Protein AF-A0A7Y4UKG1-F1 (afdb_monomer_lite)

Secondary structure (DSSP, 8-state):
-PPPHHHHHHHHHHHHHHHHHHHHHHTS---S---THHHHHHHHHHHHHHHHHHHHHHHTT-PPPHHHHHHHTT--HHHHHHHHHHHHHHHHHHHHHHH---GGGHHHHHHHHHHHHHHHHHHHH-GGGS--TT-

pLDDT: mean 84.26, std 11.7, range [51.72, 97.12]

Structure (mmCIF, N/CA/C/O backbone):
data_AF-A0A7Y4UKG1-F1
#
_entry.id   AF-A0A7Y4UKG1-F1
#
loop_
_atom_site.group_PDB
_atom_site.id
_atom_site.type_symbol
_atom_site.label_atom_id
_atom_site.label_alt_id
_atom_site.label_comp_id
_atom_site.label_asym_id
_atom_site.label_entity_id
_atom_site.label_seq_id
_atom_site.pdbx_PDB_ins_code
_atom_site.Cartn_x
_atom_site.Cartn_y
_atom_site.Cartn_z
_atom_site.occupancy
_atom_site.B_iso_or_equiv
_atom_site.auth_seq_id
_atom_site.auth_comp_id
_atom_site.auth_asym_id
_atom_site.auth_atom_id
_atom_site.pdbx_PDB_model_num
ATOM 1 N N . MET A 1 1 ? -13.598 -14.965 9.005 1.00 63.50 1 MET A N 1
ATOM 2 C CA . MET A 1 1 ? -13.597 -13.488 9.076 1.00 63.50 1 MET A CA 1
ATOM 3 C C . MET A 1 1 ? -14.699 -12.982 8.160 1.00 63.50 1 MET A C 1
ATOM 5 O O . MET A 1 1 ? -14.691 -13.351 6.993 1.00 63.50 1 MET A O 1
ATOM 9 N N . LYS A 1 2 ? -15.689 -12.253 8.683 1.00 76.44 2 LYS A N 1
ATOM 10 C CA . LYS A 1 2 ? -16.781 -11.693 7.873 1.00 76.44 2 LYS A CA 1
ATOM 11 C C . LYS A 1 2 ? -16.361 -10.291 7.423 1.00 76.44 2 LYS A C 1
ATOM 13 O O . LYS A 1 2 ? -15.896 -9.526 8.257 1.00 76.44 2 LYS A O 1
ATOM 18 N N . LEU A 1 3 ? -16.464 -9.996 6.129 1.00 79.50 3 LEU A N 1
ATOM 19 C CA . LEU A 1 3 ? -16.166 -8.668 5.586 1.00 79.50 3 LEU A CA 1
ATOM 20 C C . LEU A 1 3 ? -17.429 -7.802 5.604 1.00 79.50 3 LEU A C 1
ATOM 22 O O . LEU A 1 3 ? -18.506 -8.262 5.212 1.00 79.50 3 LEU A O 1
ATOM 26 N N . TYR A 1 4 ? -17.288 -6.552 6.036 1.00 84.50 4 TYR A N 1
ATOM 27 C CA . TYR A 1 4 ? -18.356 -5.553 6.078 1.00 84.50 4 TYR A CA 1
ATOM 28 C C . TYR A 1 4 ? -18.364 -4.682 4.818 1.00 84.50 4 TYR A C 1
ATOM 30 O O . TYR A 1 4 ? -17.434 -4.696 4.013 1.00 84.50 4 TYR A O 1
ATOM 38 N N . ARG A 1 5 ? -19.424 -3.885 4.628 1.00 86.00 5 ARG A N 1
ATOM 39 C CA . ARG A 1 5 ? -19.520 -2.969 3.477 1.00 86.00 5 ARG A CA 1
ATOM 40 C C . ARG A 1 5 ? -18.346 -1.987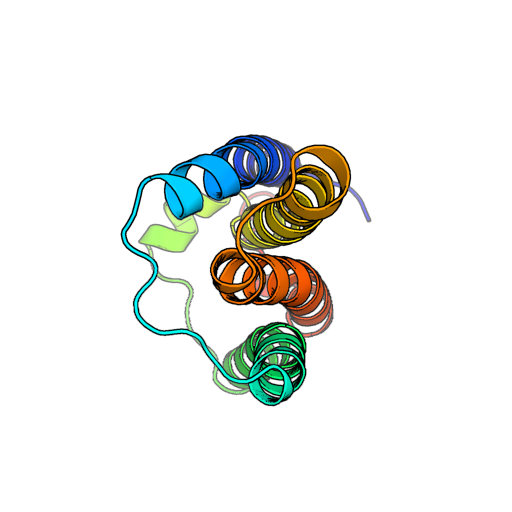 3.425 1.00 86.00 5 ARG A C 1
ATOM 42 O O . ARG A 1 5 ? -17.794 -1.791 2.353 1.00 86.00 5 ARG A O 1
ATOM 49 N N . SER A 1 6 ? -17.935 -1.429 4.567 1.00 87.19 6 SER A N 1
ATOM 50 C CA . SER A 1 6 ? -16.784 -0.520 4.648 1.00 87.19 6 SER A CA 1
ATOM 51 C C . SER A 1 6 ? -15.466 -1.195 4.261 1.00 87.19 6 SER A C 1
ATOM 53 O O . SER A 1 6 ? -14.608 -0.548 3.659 1.00 87.19 6 SER A O 1
ATOM 55 N N . ASP A 1 7 ? -15.321 -2.494 4.545 1.00 90.00 7 ASP A N 1
ATOM 56 C CA . ASP A 1 7 ? -14.171 -3.298 4.128 1.00 90.00 7 ASP A CA 1
ATOM 57 C C . ASP A 1 7 ? -14.111 -3.410 2.605 1.00 90.00 7 ASP A C 1
ATOM 59 O O . ASP A 1 7 ? -13.084 -3.104 2.003 1.00 90.00 7 ASP A O 1
ATOM 63 N N . TRP A 1 8 ? -15.233 -3.776 1.978 1.00 91.62 8 TRP A N 1
ATOM 64 C CA . TRP A 1 8 ? -15.346 -3.858 0.521 1.00 91.62 8 TRP A CA 1
ATOM 65 C C . TRP A 1 8 ? -15.121 -2.510 -0.160 1.00 91.62 8 TRP A C 1
ATOM 67 O O . TRP A 1 8 ? -14.383 -2.455 -1.140 1.00 91.62 8 TRP A O 1
ATOM 77 N N . THR A 1 9 ? -15.688 -1.421 0.368 1.00 91.69 9 THR A N 1
ATOM 78 C CA . THR A 1 9 ? -15.433 -0.070 -0.156 1.00 91.69 9 THR A CA 1
ATOM 79 C C . THR A 1 9 ? -13.948 0.272 -0.078 1.00 91.69 9 THR A C 1
ATOM 81 O O . THR A 1 9 ? -13.384 0.766 -1.052 1.00 91.69 9 THR A O 1
ATOM 84 N N . GLY A 1 10 ? -13.298 -0.039 1.050 1.00 92.38 10 GLY A N 1
ATOM 85 C CA . GLY A 1 10 ? -11.853 0.111 1.212 1.00 92.38 10 GLY A CA 1
ATOM 86 C C . GLY A 1 10 ? -11.080 -0.666 0.153 1.00 92.38 10 GLY A C 1
ATOM 87 O O . GLY A 1 10 ? -10.270 -0.077 -0.555 1.00 92.38 10 GLY A O 1
ATOM 88 N N . ILE A 1 11 ? -11.378 -1.956 -0.014 1.00 95.50 11 ILE A N 1
ATOM 89 C CA . ILE A 1 11 ? -10.722 -2.817 -1.005 1.00 95.50 11 ILE A CA 1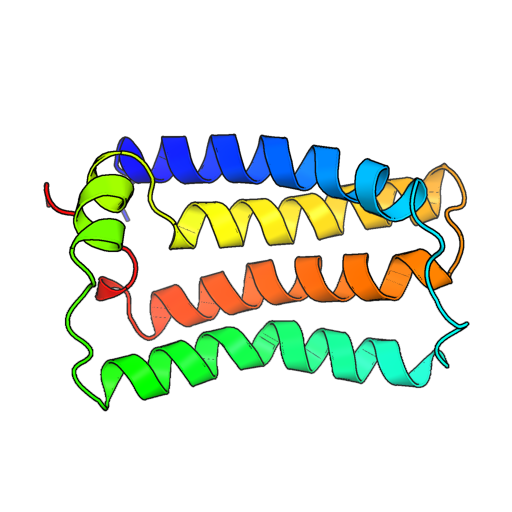
ATOM 90 C C . ILE A 1 11 ? -10.898 -2.260 -2.422 1.00 95.50 11 ILE A C 1
ATOM 92 O O . ILE A 1 11 ? -9.910 -2.109 -3.131 1.00 95.50 11 ILE A O 1
ATOM 96 N N . ILE A 1 12 ? -12.125 -1.918 -2.829 1.00 96.12 12 ILE A N 1
ATOM 97 C CA . ILE A 1 12 ? -12.420 -1.406 -4.177 1.00 96.12 12 ILE A CA 1
ATOM 98 C C . ILE A 1 12 ? -11.655 -0.106 -4.442 1.00 96.12 12 ILE A C 1
ATOM 100 O O . ILE A 1 12 ? -10.981 0.008 -5.465 1.00 96.12 12 ILE A O 1
ATOM 104 N N . LEU A 1 13 ? -11.706 0.855 -3.514 1.00 95.75 13 LEU A N 1
ATOM 105 C CA . LEU A 1 13 ? -10.957 2.108 -3.642 1.00 95.75 13 LEU A CA 1
ATOM 106 C C . LEU A 1 13 ? -9.449 1.855 -3.685 1.00 95.75 13 LEU A C 1
ATOM 108 O O . LEU A 1 13 ? -8.753 2.438 -4.513 1.00 95.75 13 LEU A O 1
ATOM 112 N N . GLY A 1 14 ? -8.953 0.951 -2.840 1.00 96.06 14 GLY A N 1
ATOM 113 C CA . GLY A 1 14 ? -7.554 0.548 -2.824 1.00 96.06 14 GLY A CA 1
ATOM 114 C C . GLY A 1 14 ? -7.109 -0.031 -4.164 1.00 96.06 14 GLY A C 1
ATOM 115 O O . GLY A 1 14 ? -6.090 0.396 -4.694 1.00 96.06 14 GLY A O 1
ATOM 116 N N . VAL A 1 15 ? -7.893 -0.929 -4.764 1.00 97.12 15 VAL A N 1
ATOM 117 C CA . VAL A 1 15 ? -7.610 -1.484 -6.099 1.00 97.12 15 VAL A CA 1
ATOM 118 C C . VAL A 1 15 ? -7.599 -0.386 -7.164 1.00 97.12 15 VAL A C 1
ATOM 120 O O . VAL A 1 15 ? -6.655 -0.322 -7.945 1.00 97.12 15 VAL A O 1
ATOM 123 N N . ILE A 1 16 ? -8.597 0.506 -7.183 1.00 95.75 16 ILE A N 1
ATOM 124 C CA . ILE A 1 16 ? -8.675 1.600 -8.169 1.00 95.75 16 ILE A CA 1
ATOM 125 C C . ILE A 1 16 ? -7.442 2.505 -8.069 1.00 95.75 16 ILE A C 1
ATOM 127 O O . ILE A 1 16 ? -6.754 2.736 -9.066 1.00 95.75 16 ILE A O 1
ATOM 131 N N . PHE A 1 17 ? -7.126 2.989 -6.866 1.00 94.44 17 PHE A N 1
ATOM 132 C CA . PHE A 1 17 ? -5.969 3.858 -6.661 1.00 94.44 17 PHE A CA 1
ATOM 133 C C . PHE A 1 17 ? -4.652 3.123 -6.899 1.00 94.44 17 PHE A C 1
ATOM 135 O O . PHE A 1 17 ? -3.740 3.694 -7.489 1.00 94.44 17 PHE A O 1
ATOM 142 N N . GLY A 1 18 ? -4.554 1.856 -6.496 1.00 93.12 18 GLY A N 1
ATOM 143 C CA . GLY A 1 18 ? -3.348 1.056 -6.665 1.00 93.12 18 GLY A CA 1
ATOM 144 C C . GLY A 1 18 ? -3.074 0.700 -8.123 1.00 93.12 18 GLY A C 1
ATOM 145 O O . GLY A 1 18 ? -1.923 0.669 -8.537 1.00 93.12 18 GLY A O 1
ATOM 146 N N . ALA A 1 19 ? -4.112 0.499 -8.936 1.00 93.44 19 ALA A N 1
ATOM 147 C CA . ALA A 1 19 ? -3.960 0.301 -10.376 1.00 93.44 19 ALA A CA 1
ATOM 148 C C . ALA A 1 19 ? -3.553 1.596 -11.097 1.00 93.44 19 ALA A C 1
ATOM 150 O O . ALA A 1 19 ? -2.783 1.554 -12.054 1.00 93.44 19 ALA A O 1
ATOM 151 N N . TYR A 1 20 ? -4.038 2.749 -10.625 1.00 90.50 20 TYR A N 1
ATOM 152 C CA . TYR A 1 20 ? -3.666 4.058 -11.165 1.00 90.50 20 TYR A CA 1
ATOM 153 C C . TYR A 1 20 ? -2.251 4.498 -10.754 1.00 90.50 20 TYR A C 1
ATOM 155 O O . TYR A 1 20 ? -1.542 5.135 -11.533 1.00 90.50 20 TYR A O 1
ATOM 163 N N . GLN A 1 21 ? -1.811 4.150 -9.544 1.00 87.81 21 GLN A N 1
ATOM 164 C CA . GLN A 1 21 ? -0.574 4.658 -8.954 1.00 87.81 21 GLN A CA 1
ATOM 165 C C . GLN A 1 21 ? 0.689 4.423 -9.806 1.00 87.81 21 GLN A C 1
ATOM 167 O O . GLN A 1 21 ? 1.480 5.363 -9.930 1.00 87.81 21 GLN A O 1
ATOM 172 N N . PRO A 1 22 ? 0.907 3.252 -10.438 1.00 82.94 22 PRO A N 1
ATOM 173 C CA . PRO A 1 22 ? 2.020 3.058 -11.361 1.00 82.94 22 PRO A CA 1
ATOM 174 C C . PRO A 1 22 ? 2.061 4.110 -12.475 1.00 82.94 22 PRO A C 1
ATOM 176 O O . PRO A 1 22 ? 3.126 4.652 -12.745 1.00 82.94 22 PRO A O 1
ATOM 179 N N . PHE A 1 23 ? 0.919 4.504 -13.048 1.00 83.50 23 PHE A N 1
ATOM 180 C CA . PHE A 1 23 ? 0.869 5.571 -14.056 1.00 83.50 23 PHE A CA 1
ATOM 181 C C . PHE A 1 23 ? 1.275 6.935 -13.490 1.00 83.50 23 PHE A C 1
ATOM 183 O O . PHE A 1 23 ? 1.973 7.703 -14.151 1.00 83.50 23 PHE A O 1
ATOM 190 N N . ALA A 1 24 ? 0.871 7.250 -12.260 1.00 81.81 24 ALA A N 1
ATOM 191 C CA . ALA A 1 24 ? 1.263 8.496 -11.604 1.00 81.81 24 ALA A CA 1
ATOM 192 C C . ALA A 1 24 ? 2.767 8.539 -11.278 1.00 81.81 24 ALA A C 1
ATOM 194 O O . ALA A 1 24 ? 3.383 9.601 -11.375 1.00 81.81 24 ALA A O 1
ATOM 195 N N . ILE A 1 25 ? 3.358 7.394 -10.919 1.00 75.88 25 ILE A N 1
ATOM 196 C CA . ILE A 1 25 ? 4.802 7.243 -10.689 1.00 75.88 25 ILE A CA 1
ATOM 197 C C . ILE A 1 25 ? 5.580 7.504 -11.987 1.00 75.88 25 ILE A C 1
ATOM 199 O O . ILE A 1 25 ? 6.610 8.169 -11.953 1.00 75.88 25 ILE A O 1
ATOM 203 N N . LEU A 1 26 ? 5.066 7.032 -13.125 1.00 71.00 26 LEU A N 1
ATOM 204 C CA . LEU A 1 26 ? 5.717 7.169 -14.432 1.00 71.00 26 LEU A CA 1
ATOM 205 C C . LEU A 1 26 ? 5.745 8.599 -14.967 1.00 71.00 26 LEU A C 1
ATOM 207 O O . LEU A 1 26 ? 6.687 8.982 -15.651 1.00 71.00 26 LEU A O 1
ATOM 211 N N . ASN A 1 27 ? 4.728 9.395 -14.646 1.00 70.00 27 ASN A N 1
ATOM 212 C CA . ASN A 1 27 ? 4.606 10.767 -15.137 1.00 70.00 27 ASN A CA 1
ATOM 213 C C . ASN A 1 27 ? 5.370 11.797 -14.286 1.00 70.00 27 ASN A C 1
ATOM 215 O O . ASN A 1 27 ? 5.239 13.000 -14.510 1.00 70.00 27 ASN A O 1
ATOM 219 N N . LYS A 1 28 ? 6.154 11.354 -13.296 1.00 68.06 28 LYS A N 1
ATOM 220 C CA . LYS A 1 28 ? 6.971 12.231 -12.451 1.00 68.06 28 LYS A CA 1
ATOM 221 C C . LYS A 1 28 ? 8.455 11.940 -12.663 1.00 68.06 28 LYS A C 1
ATOM 223 O O . LYS A 1 28 ? 8.817 10.776 -12.811 1.00 68.06 28 LYS A O 1
ATOM 228 N N . PRO A 1 29 ? 9.332 12.961 -12.637 1.00 56.66 29 PRO A N 1
ATOM 229 C CA . PRO A 1 29 ? 10.771 12.738 -12.654 1.00 56.66 29 PRO A CA 1
ATOM 230 C C . PRO A 1 29 ? 11.150 11.969 -11.386 1.00 56.66 29 PRO A C 1
ATOM 232 O O . PRO A 1 29 ? 11.165 12.525 -10.287 1.00 56.66 29 PRO A O 1
ATOM 235 N N . ILE A 1 30 ? 11.390 10.665 -11.524 1.00 59.38 30 ILE A N 1
ATOM 236 C CA . ILE A 1 30 ? 11.797 9.818 -10.407 1.00 59.38 30 ILE A CA 1
ATOM 237 C C . ILE A 1 30 ? 13.253 10.169 -10.110 1.00 59.38 30 ILE A C 1
ATOM 239 O O . ILE A 1 30 ? 14.174 9.787 -10.829 1.00 59.38 30 ILE A O 1
ATOM 243 N N . VAL A 1 31 ? 13.436 10.997 -9.085 1.00 52.22 31 VAL A N 1
ATOM 244 C CA . VAL A 1 31 ? 14.734 11.530 -8.681 1.00 52.22 31 VAL A CA 1
ATOM 245 C C . VAL A 1 31 ? 15.674 10.381 -8.301 1.00 52.22 31 VAL A C 1
ATOM 247 O O . VAL A 1 31 ? 15.380 9.589 -7.410 1.00 52.22 31 VAL A O 1
ATOM 250 N N . SER A 1 32 ? 16.835 10.372 -8.962 1.00 55.44 32 SER A N 1
ATOM 251 C CA . SER A 1 32 ? 18.031 9.546 -8.744 1.00 55.44 32 SER A CA 1
ATOM 252 C C . SER A 1 32 ? 17.901 8.031 -8.968 1.00 55.44 32 SER A C 1
ATOM 254 O O . SER A 1 32 ? 17.018 7.347 -8.457 1.00 55.44 32 SER A O 1
ATOM 256 N N . SER A 1 33 ? 18.849 7.481 -9.731 1.00 57.16 33 SER A N 1
ATOM 257 C CA . SER A 1 33 ? 19.073 6.042 -9.857 1.00 57.16 33 SER A CA 1
ATOM 258 C C . SER A 1 33 ? 19.538 5.485 -8.513 1.00 57.16 33 SER A C 1
ATOM 260 O O . SER A 1 33 ? 20.713 5.594 -8.164 1.00 57.16 33 SER A O 1
ATOM 262 N N . PHE A 1 34 ? 18.617 4.914 -7.741 1.00 59.56 34 PHE A N 1
ATOM 263 C CA . PHE A 1 34 ? 18.972 4.238 -6.500 1.00 59.56 34 PHE A CA 1
ATOM 264 C C . PHE A 1 34 ? 19.758 2.953 -6.803 1.00 59.56 34 PHE A C 1
ATOM 266 O O . PHE A 1 34 ? 19.391 2.216 -7.723 1.00 59.56 34 PHE A O 1
ATOM 273 N N . PRO A 1 35 ? 20.825 2.652 -6.041 1.00 66.62 35 PRO A N 1
ATOM 274 C CA . PRO A 1 35 ? 21.554 1.401 -6.195 1.00 66.62 35 PRO A CA 1
ATOM 275 C C . PRO A 1 35 ? 20.621 0.218 -5.907 1.00 66.62 35 PRO A C 1
ATOM 277 O O . PRO A 1 35 ? 19.799 0.283 -4.995 1.00 66.62 35 PRO A O 1
ATOM 280 N N . HIS A 1 36 ? 20.768 -0.892 -6.639 1.00 66.25 36 HIS A N 1
ATOM 281 C CA . HIS A 1 36 ? 19.926 -2.092 -6.475 1.00 66.25 36 HIS A CA 1
ATOM 282 C C . HIS A 1 36 ? 19.841 -2.600 -5.023 1.00 66.25 36 HIS A C 1
ATOM 284 O O . HIS A 1 36 ? 18.818 -3.146 -4.615 1.00 66.25 36 HIS A O 1
ATOM 290 N N . GLN A 1 37 ? 20.883 -2.363 -4.224 1.00 65.75 37 GLN A N 1
ATOM 291 C CA . GLN A 1 37 ? 20.951 -2.687 -2.794 1.00 65.75 37 GLN A CA 1
ATOM 292 C C . GLN A 1 37 ? 19.861 -1.983 -1.959 1.00 65.75 37 GLN A C 1
ATOM 294 O O . GLN A 1 37 ? 19.434 -2.510 -0.932 1.00 65.75 37 GLN A O 1
ATOM 299 N N . ALA A 1 38 ? 19.352 -0.837 -2.419 1.00 80.75 38 ALA A N 1
ATOM 300 C CA . ALA A 1 38 ? 18.278 -0.102 -1.759 1.00 80.75 38 ALA A CA 1
ATOM 301 C C . ALA A 1 38 ? 16.910 -0.800 -1.882 1.00 80.75 38 ALA A C 1
ATOM 303 O O . ALA A 1 38 ? 16.051 -0.599 -1.027 1.00 80.75 38 ALA A O 1
ATOM 304 N N . LEU A 1 39 ? 16.691 -1.658 -2.891 1.00 84.75 39 LEU A N 1
ATOM 305 C CA . LEU A 1 39 ? 15.395 -2.325 -3.088 1.00 84.75 39 LEU A CA 1
ATOM 306 C C . LEU A 1 39 ? 15.048 -3.271 -1.935 1.00 84.75 39 LEU A C 1
ATOM 308 O O . LEU A 1 39 ? 13.901 -3.296 -1.494 1.00 84.75 39 LEU A O 1
ATOM 312 N N . ILE A 1 40 ? 16.033 -4.009 -1.413 1.00 89.25 40 ILE A N 1
ATOM 313 C CA . ILE A 1 40 ? 15.831 -4.906 -0.265 1.00 89.25 40 ILE A CA 1
ATOM 314 C C . ILE A 1 40 ? 15.468 -4.092 0.978 1.00 89.25 40 ILE A C 1
ATOM 316 O O . ILE A 1 40 ? 14.514 -4.423 1.675 1.00 89.25 40 ILE A O 1
ATOM 320 N N . GLN A 1 41 ? 16.192 -3.002 1.241 1.00 89.44 41 GLN A N 1
ATOM 321 C CA . GLN A 1 41 ? 15.935 -2.140 2.397 1.00 89.44 41 GLN A CA 1
ATOM 322 C C . GLN A 1 41 ? 14.532 -1.532 2.342 1.00 89.44 41 GLN A C 1
ATOM 324 O O . GLN A 1 41 ? 13.806 -1.552 3.332 1.00 89.44 41 GLN A O 1
ATOM 329 N N . VAL A 1 42 ? 14.126 -1.054 1.167 1.00 89.44 42 VAL A N 1
ATOM 330 C CA . VAL A 1 42 ? 12.795 -0.491 0.927 1.00 89.44 42 VAL A CA 1
ATOM 331 C C . VAL A 1 42 ? 11.705 -1.555 1.075 1.00 89.44 42 VAL A C 1
ATOM 333 O O . VAL A 1 42 ? 10.675 -1.295 1.697 1.00 89.44 42 VAL A O 1
ATOM 336 N N . MET A 1 43 ? 11.945 -2.768 0.571 1.00 92.69 43 MET A N 1
ATOM 337 C CA . MET A 1 43 ? 11.031 -3.897 0.740 1.00 92.69 43 MET A CA 1
ATOM 338 C C . MET A 1 43 ? 10.835 -4.232 2.221 1.00 92.69 43 MET A C 1
ATOM 340 O O . MET A 1 43 ? 9.693 -4.303 2.676 1.00 92.69 43 MET A O 1
ATOM 344 N N . VAL A 1 44 ? 11.932 -4.388 2.968 1.00 94.00 44 VAL A N 1
ATOM 345 C CA . VAL A 1 44 ? 11.920 -4.684 4.408 1.00 94.00 44 VAL A CA 1
ATOM 346 C C . VAL A 1 44 ? 11.232 -3.566 5.181 1.00 94.00 44 VAL A C 1
ATOM 348 O O . VAL A 1 44 ? 10.392 -3.845 6.032 1.00 94.00 44 VAL A O 1
ATOM 351 N N . PHE A 1 45 ? 11.524 -2.305 4.860 1.00 92.19 45 PHE A N 1
ATOM 352 C CA . PHE A 1 45 ? 10.883 -1.164 5.504 1.00 92.19 45 PHE A CA 1
ATOM 353 C C . PHE A 1 45 ? 9.370 -1.144 5.259 1.00 92.19 45 PHE A C 1
ATOM 355 O O . PHE A 1 45 ? 8.606 -0.996 6.211 1.00 92.19 45 PHE A O 1
ATOM 362 N N . GLY A 1 46 ? 8.919 -1.364 4.020 1.00 93.12 46 GLY A N 1
ATOM 363 C CA . GLY A 1 46 ? 7.491 -1.477 3.716 1.00 93.12 46 GLY A CA 1
ATOM 364 C C . GLY A 1 46 ? 6.829 -2.657 4.434 1.00 93.12 46 GLY A C 1
ATOM 365 O O . GLY A 1 46 ? 5.739 -2.512 4.975 1.00 93.12 46 GLY A O 1
ATOM 366 N N . LEU A 1 47 ? 7.504 -3.805 4.528 1.00 95.88 47 LEU A N 1
ATOM 367 C CA . LEU A 1 47 ? 6.953 -4.995 5.180 1.00 95.88 47 LEU A CA 1
ATOM 368 C C . LEU A 1 47 ? 6.862 -4.852 6.708 1.00 95.88 47 LEU A C 1
ATOM 370 O O . LEU A 1 47 ? 5.883 -5.289 7.304 1.00 95.88 47 LEU A O 1
ATOM 374 N N . ILE A 1 48 ? 7.877 -4.261 7.344 1.00 94.94 48 ILE A N 1
ATOM 375 C CA . ILE A 1 48 ? 8.028 -4.231 8.808 1.00 94.94 48 ILE A CA 1
ATOM 376 C C . ILE A 1 48 ? 7.491 -2.933 9.428 1.00 94.94 48 ILE A C 1
ATOM 378 O O . ILE A 1 48 ? 6.988 -2.953 10.553 1.00 94.94 48 ILE A O 1
ATOM 382 N N . GLY A 1 49 ? 7.542 -1.813 8.705 1.00 92.94 49 GLY A N 1
ATOM 383 C CA . GLY A 1 49 ? 7.101 -0.504 9.192 1.00 92.94 49 GLY A CA 1
ATOM 384 C C . GLY A 1 49 ? 5.659 -0.502 9.715 1.00 92.94 49 GLY A C 1
ATOM 385 O O . GLY A 1 49 ? 5.45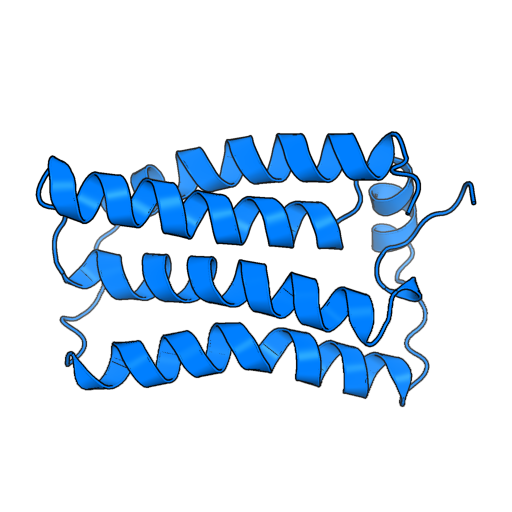6 -0.178 10.887 1.00 92.94 49 GLY A O 1
ATOM 386 N N . PRO A 1 50 ? 4.650 -0.898 8.911 1.00 93.56 50 PRO A N 1
ATOM 387 C CA . PRO A 1 50 ? 3.262 -0.913 9.364 1.00 93.56 50 PRO A CA 1
ATOM 388 C C . PRO A 1 50 ? 3.017 -1.849 10.566 1.00 93.56 50 PRO A C 1
ATOM 390 O O . PRO A 1 5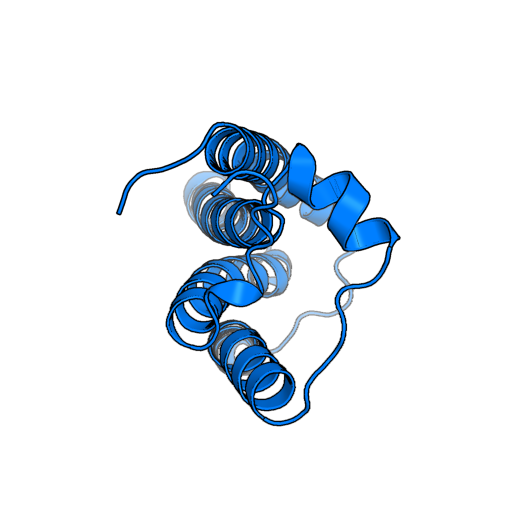0 ? 2.366 -1.404 11.513 1.00 93.56 50 PRO A O 1
ATOM 393 N N . PRO A 1 51 ? 3.550 -3.091 10.613 1.00 92.88 51 PRO A N 1
ATOM 394 C CA . PRO A 1 51 ? 3.468 -3.941 11.803 1.00 92.88 51 PRO A CA 1
ATOM 395 C C . PRO A 1 51 ? 4.065 -3.320 13.070 1.00 92.88 51 PRO A C 1
ATOM 397 O O . PRO A 1 51 ? 3.436 -3.387 14.127 1.00 92.88 51 PRO A O 1
ATOM 400 N N . ILE A 1 52 ? 5.243 -2.688 12.980 1.00 91.75 52 ILE A N 1
ATOM 401 C CA . ILE A 1 52 ? 5.858 -1.996 14.124 1.00 91.75 52 ILE A CA 1
ATOM 402 C C . ILE A 1 52 ? 4.961 -0.852 14.597 1.00 91.75 52 ILE A C 1
ATOM 404 O O . ILE A 1 52 ? 4.698 -0.738 15.793 1.00 91.75 52 ILE A O 1
ATOM 408 N N . LEU A 1 53 ? 4.453 -0.029 13.676 1.00 88.56 53 LEU A N 1
ATOM 409 C CA . LEU A 1 53 ? 3.549 1.070 14.021 1.00 88.56 53 LEU A CA 1
ATOM 410 C C . LEU A 1 53 ? 2.272 0.556 14.693 1.00 88.56 53 LEU A C 1
ATOM 412 O O . LEU A 1 53 ? 1.858 1.105 15.708 1.00 88.56 53 LEU A O 1
ATOM 416 N N . ALA A 1 54 ? 1.689 -0.533 14.190 1.00 88.62 54 ALA A N 1
ATOM 417 C CA . ALA A 1 54 ? 0.517 -1.151 14.802 1.00 88.62 54 ALA A CA 1
ATOM 418 C C . ALA A 1 54 ? 0.797 -1.698 16.207 1.00 88.62 54 ALA A C 1
ATOM 420 O O . ALA A 1 54 ? -0.059 -1.573 17.084 1.00 88.62 54 ALA A O 1
ATOM 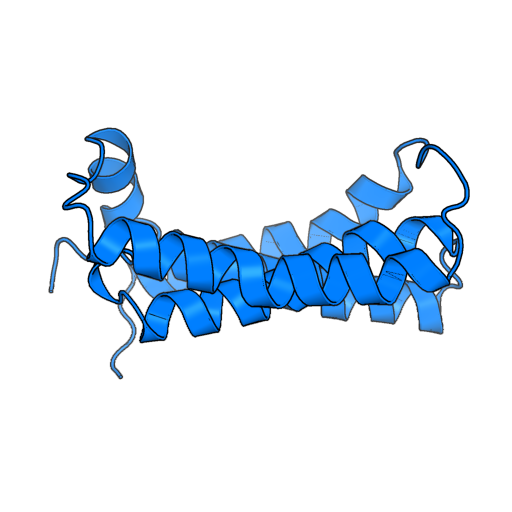421 N N . LEU A 1 55 ? 1.983 -2.270 16.436 1.00 89.00 55 LEU A N 1
ATOM 422 C CA . LEU A 1 55 ? 2.412 -2.722 17.758 1.00 89.00 55 LEU A CA 1
ATOM 423 C C . LEU A 1 55 ? 2.547 -1.540 18.724 1.00 89.00 55 LEU A C 1
ATOM 425 O O . LEU A 1 55 ? 2.011 -1.597 19.827 1.00 89.00 55 LEU A O 1
ATOM 429 N N . ILE A 1 56 ? 3.196 -0.454 18.296 1.00 86.94 56 ILE A N 1
ATOM 430 C CA . ILE A 1 56 ? 3.330 0.774 19.090 1.00 86.94 56 ILE A CA 1
ATOM 431 C C . ILE A 1 56 ? 1.941 1.334 19.425 1.00 86.94 56 ILE A C 1
ATOM 433 O O . ILE A 1 56 ? 1.644 1.542 20.596 1.00 86.94 56 ILE A O 1
ATOM 437 N N . SER A 1 57 ? 1.053 1.494 18.442 1.00 83.25 57 SER A N 1
ATOM 438 C CA . SER A 1 57 ? -0.322 1.974 18.664 1.00 83.25 57 SER A CA 1
ATOM 439 C C . SER A 1 57 ? -1.171 1.048 19.536 1.00 83.25 57 SER A C 1
ATOM 441 O O . SER A 1 57 ? -2.137 1.489 20.148 1.00 83.25 57 SER A O 1
ATOM 443 N N . ARG A 1 58 ? -0.853 -0.249 19.590 1.00 82.75 58 ARG A N 1
ATOM 444 C CA . ARG A 1 58 ? -1.522 -1.186 20.499 1.00 82.75 58 ARG A CA 1
ATOM 445 C C . ARG A 1 58 ? -1.031 -1.034 21.941 1.00 82.75 58 ARG A C 1
ATOM 447 O O . ARG A 1 58 ? -1.810 -1.249 22.862 1.00 82.75 58 ARG A O 1
ATOM 454 N N . LEU A 1 59 ? 0.245 -0.697 22.134 1.00 85.12 59 LEU A N 1
ATOM 455 C CA . LEU A 1 59 ? 0.858 -0.513 23.455 1.00 85.12 59 LEU A CA 1
ATOM 456 C C . LEU A 1 59 ? 0.539 0.858 24.058 1.00 85.12 59 LEU A C 1
ATOM 458 O O . LEU A 1 59 ? 0.267 0.965 25.252 1.00 85.12 59 LEU A O 1
ATOM 462 N N . PHE A 1 60 ? 0.551 1.901 23.235 1.00 77.62 60 PHE A N 1
ATOM 463 C CA . PHE A 1 60 ? 0.176 3.253 23.622 1.00 77.62 60 PHE A CA 1
ATOM 464 C C . PHE A 1 60 ? -1.241 3.488 23.122 1.00 77.62 60 PHE A C 1
ATOM 466 O O . PHE A 1 60 ? -1.418 3.645 21.921 1.00 77.62 60 PHE A O 1
ATOM 473 N N . ILE A 1 61 ? -2.239 3.472 24.014 1.00 63.25 61 ILE A N 1
ATOM 474 C CA . ILE A 1 61 ? -3.657 3.671 23.669 1.00 63.25 61 ILE A CA 1
ATOM 475 C C . ILE A 1 61 ? -3.802 4.995 22.907 1.00 63.25 61 ILE A C 1
ATOM 477 O O . ILE A 1 61 ? -3.902 6.071 23.495 1.00 63.25 61 ILE A O 1
ATOM 481 N N . THR A 1 62 ? -3.785 4.925 21.580 1.00 62.34 62 THR A N 1
ATOM 482 C CA . THR A 1 62 ? -4.044 6.065 20.713 1.00 62.34 62 THR A CA 1
ATOM 483 C C . THR A 1 62 ? -5.533 6.083 20.434 1.00 62.34 62 THR A C 1
ATOM 485 O O . THR A 1 62 ? -6.039 5.206 19.735 1.00 62.34 62 THR A O 1
ATOM 488 N N . ASN A 1 63 ? -6.242 7.068 20.987 1.00 61.78 63 ASN A N 1
ATOM 489 C CA . ASN A 1 63 ? -7.633 7.303 20.617 1.00 61.78 63 ASN A CA 1
ATOM 490 C C . ASN A 1 63 ? -7.714 7.550 19.106 1.00 61.78 63 ASN A C 1
ATOM 492 O O . ASN A 1 63 ? -6.924 8.323 18.555 1.00 61.78 63 ASN A O 1
ATOM 496 N N . ASN A 1 64 ? -8.677 6.906 18.445 1.00 65.94 64 ASN A N 1
ATOM 497 C CA . ASN A 1 64 ? -8.958 7.182 17.042 1.00 65.94 64 ASN A CA 1
ATOM 498 C C . ASN A 1 64 ? -9.324 8.661 16.891 1.00 65.94 64 ASN A C 1
ATOM 500 O O . ASN A 1 64 ? -10.088 9.215 17.684 1.00 65.94 64 ASN A O 1
ATOM 504 N N . SER A 1 65 ? -8.771 9.323 15.876 1.00 70.69 65 SER A N 1
ATOM 505 C CA . SER A 1 65 ? -9.147 10.716 15.616 1.00 70.69 65 SER A CA 1
ATOM 506 C C . SER A 1 65 ? -10.598 10.789 15.129 1.00 70.69 65 SER A C 1
ATOM 508 O O . SER A 1 65 ? -11.060 9.917 14.391 1.00 70.69 65 SER A O 1
ATOM 510 N N . SER A 1 66 ? -11.307 11.875 15.448 1.00 74.50 66 SER A N 1
ATOM 511 C CA . SER A 1 66 ? -12.692 12.105 14.992 1.00 74.50 66 SER A CA 1
ATOM 512 C C . SER A 1 66 ? -12.854 12.052 13.463 1.00 74.50 66 SER A C 1
ATOM 514 O O . SER A 1 66 ? -13.939 11.788 12.944 1.00 74.50 66 SER A O 1
ATOM 516 N N . PHE A 1 67 ? -11.770 12.283 12.720 1.00 72.56 67 PHE A N 1
ATOM 517 C CA . PHE A 1 67 ? -11.712 12.132 11.271 1.00 72.56 67 PHE A CA 1
ATOM 518 C C . PHE A 1 67 ? -11.654 10.662 10.831 1.00 72.56 67 PHE A C 1
ATOM 520 O O . PHE A 1 67 ? -12.417 10.259 9.951 1.00 72.56 67 PHE A O 1
ATOM 527 N N . GLN A 1 68 ? -10.803 9.850 11.468 1.00 71.06 68 GLN A N 1
ATOM 528 C CA . GLN A 1 68 ? -10.742 8.405 11.221 1.00 71.06 68 GLN A CA 1
ATOM 529 C C . GLN A 1 68 ? -12.077 7.733 11.529 1.00 71.06 68 GLN A C 1
ATOM 531 O O . GLN A 1 68 ? -12.509 6.881 10.759 1.00 71.06 68 GLN A O 1
ATOM 536 N N . GLU A 1 69 ? -12.770 8.159 12.585 1.00 75.12 69 GLU A N 1
ATOM 537 C CA . GLU A 1 69 ? -14.093 7.627 12.912 1.00 75.12 69 GLU A CA 1
ATOM 538 C C . GLU A 1 69 ? -15.141 7.954 11.839 1.00 75.12 69 GLU A C 1
ATOM 540 O O . GLU A 1 69 ? -15.947 7.103 11.458 1.00 75.12 69 GLU A O 1
ATOM 545 N N . LYS A 1 70 ? -15.123 9.181 11.302 1.00 81.50 70 LYS A N 1
ATOM 546 C CA . LYS A 1 70 ? -16.043 9.594 10.230 1.00 81.50 70 LYS A CA 1
ATOM 547 C C . LYS A 1 70 ? -15.803 8.817 8.941 1.00 81.50 70 LYS A C 1
ATOM 549 O O . LYS A 1 70 ? -16.769 8.373 8.327 1.00 81.50 70 LYS A O 1
ATOM 554 N N . ILE A 1 71 ? -14.545 8.648 8.535 1.00 81.81 71 ILE A N 1
ATOM 555 C CA . ILE A 1 71 ? -14.206 7.934 7.297 1.00 81.81 71 ILE A CA 1
ATOM 556 C C . ILE A 1 71 ? -14.375 6.427 7.464 1.00 81.81 71 ILE A C 1
ATOM 558 O O . ILE A 1 71 ? -14.947 5.783 6.589 1.00 81.81 71 ILE A O 1
ATOM 562 N N . GLY A 1 72 ? -13.953 5.873 8.600 1.00 76.94 72 GLY A N 1
ATOM 563 C CA . GLY A 1 72 ? -13.993 4.440 8.884 1.00 76.94 72 GLY A CA 1
ATOM 564 C C . GLY A 1 72 ? -15.405 3.838 8.896 1.00 76.94 72 GLY A C 1
ATOM 565 O O . GLY A 1 72 ? -15.564 2.648 8.637 1.00 76.94 72 GLY A O 1
ATOM 566 N N . ARG A 1 73 ? -16.451 4.663 9.084 1.00 81.88 73 ARG A N 1
ATOM 567 C CA . ARG A 1 73 ? -17.860 4.269 8.851 1.00 81.88 73 ARG A CA 1
ATOM 568 C C . ARG A 1 73 ? -18.124 3.805 7.422 1.00 81.88 73 ARG A C 1
ATOM 570 O O . ARG A 1 73 ? -18.929 2.902 7.213 1.00 81.88 73 ARG A O 1
ATOM 577 N N . TYR A 1 74 ? -17.459 4.420 6.450 1.00 85.62 74 TYR A N 1
ATOM 578 C CA . TYR A 1 74 ? -17.713 4.209 5.026 1.00 85.62 74 TYR A CA 1
ATOM 579 C C . TYR A 1 74 ? -16.593 3.433 4.336 1.00 85.62 74 TYR A C 1
ATOM 581 O O . TYR A 1 74 ? -16.858 2.691 3.391 1.00 85.62 74 TYR A O 1
ATOM 589 N N . VAL A 1 75 ? -15.355 3.597 4.803 1.00 87.81 75 VAL A N 1
ATOM 590 C CA . VAL A 1 75 ? -14.149 3.064 4.170 1.00 87.81 75 VAL A CA 1
ATOM 591 C C . VAL A 1 75 ? -13.204 2.538 5.239 1.00 87.81 75 VAL A C 1
ATOM 593 O O . VAL A 1 75 ? -12.651 3.307 6.023 1.00 87.81 75 VAL A O 1
ATOM 596 N N . ASN A 1 76 ? -12.956 1.231 5.238 1.00 89.31 76 ASN A N 1
ATOM 597 C CA . ASN A 1 76 ? -11.904 0.665 6.068 1.00 89.31 76 ASN A CA 1
ATOM 598 C C . ASN A 1 76 ? -10.535 1.038 5.482 1.00 89.31 76 ASN A C 1
ATOM 600 O O . ASN A 1 76 ? -10.092 0.472 4.480 1.00 89.31 76 ASN A O 1
ATOM 604 N N . LEU A 1 77 ? -9.866 1.993 6.127 1.00 88.75 77 LEU A N 1
ATOM 605 C CA . LEU A 1 77 ? -8.577 2.516 5.681 1.00 88.75 77 LEU A CA 1
ATOM 606 C C . LEU A 1 77 ? -7.472 1.455 5.686 1.00 88.75 77 LEU A C 1
ATOM 608 O O . LEU A 1 77 ? -6.622 1.478 4.802 1.00 88.75 77 LEU A O 1
ATOM 612 N N . VAL A 1 78 ? -7.493 0.497 6.618 1.00 91.19 78 VAL A N 1
ATOM 613 C CA . VAL A 1 78 ? -6.491 -0.581 6.654 1.00 91.19 78 VAL A CA 1
ATOM 614 C C . VAL A 1 78 ? -6.626 -1.454 5.412 1.00 91.19 78 VAL A C 1
ATOM 616 O O . VAL A 1 78 ? -5.647 -1.649 4.695 1.00 91.19 78 VAL A O 1
ATOM 619 N N . PHE A 1 79 ? -7.837 -1.915 5.087 1.00 92.38 79 PHE A N 1
ATOM 620 C CA . PHE A 1 79 ? -8.041 -2.721 3.879 1.00 92.38 79 PHE A CA 1
ATOM 621 C C . PHE A 1 79 ? -7.867 -1.935 2.586 1.00 92.38 79 PHE A C 1
ATOM 623 O O . PHE A 1 79 ? -7.391 -2.503 1.603 1.00 92.38 79 PHE A O 1
ATOM 630 N N . MET A 1 80 ? -8.160 -0.635 2.597 1.00 94.62 80 MET A N 1
ATOM 631 C CA . MET A 1 80 ? -7.807 0.243 1.487 1.00 94.62 80 MET A CA 1
ATOM 632 C C . MET A 1 80 ? -6.297 0.254 1.247 1.00 94.62 80 MET A C 1
ATOM 634 O O . MET A 1 80 ? -5.876 0.052 0.113 1.00 94.62 80 MET A O 1
ATOM 638 N N . MET A 1 81 ? -5.481 0.420 2.293 1.00 94.75 81 MET A N 1
ATOM 639 C CA . MET A 1 81 ? -4.018 0.448 2.170 1.00 94.75 81 MET A CA 1
ATOM 640 C C . MET A 1 81 ? -3.431 -0.917 1.791 1.00 94.75 81 MET A C 1
ATOM 642 O O . MET A 1 81 ? -2.510 -0.969 0.977 1.00 94.75 81 MET A O 1
ATOM 646 N N . VAL A 1 82 ? -3.987 -2.021 2.309 1.00 95.31 82 VAL A N 1
ATOM 647 C CA . VAL A 1 82 ? -3.612 -3.387 1.895 1.00 95.31 82 VAL A CA 1
ATOM 648 C C . VAL A 1 82 ? -3.859 -3.577 0.400 1.00 95.31 82 VAL A C 1
ATOM 650 O O . VAL A 1 82 ? -2.939 -3.925 -0.341 1.00 95.31 82 VAL A O 1
ATOM 653 N N . ALA A 1 83 ? -5.088 -3.318 -0.055 1.00 96.81 83 ALA A N 1
ATOM 654 C CA . ALA A 1 83 ? -5.467 -3.492 -1.451 1.00 96.81 83 ALA A CA 1
ATOM 655 C C . ALA A 1 83 ? -4.687 -2.546 -2.372 1.00 96.81 83 ALA A C 1
ATOM 657 O O . ALA A 1 83 ? -4.188 -2.977 -3.410 1.00 96.81 83 ALA A O 1
ATOM 658 N N . TYR A 1 84 ? -4.515 -1.287 -1.965 1.00 96.81 84 TYR A N 1
ATOM 659 C CA . TYR A 1 84 ? -3.702 -0.299 -2.668 1.00 96.81 84 TYR A CA 1
ATOM 660 C C . TYR A 1 84 ? -2.258 -0.757 -2.841 1.00 96.81 84 TYR A C 1
ATOM 662 O O . TYR A 1 84 ? -1.747 -0.744 -3.961 1.00 96.81 84 TYR A O 1
ATOM 670 N N . GLY A 1 85 ? -1.607 -1.193 -1.762 1.00 95.75 85 GLY A N 1
ATOM 671 C CA . GLY A 1 85 ? -0.214 -1.619 -1.798 1.00 95.75 85 GLY A CA 1
ATOM 672 C C . GLY A 1 85 ? -0.011 -2.840 -2.690 1.00 95.75 85 GLY A C 1
ATOM 673 O O . GLY A 1 85 ? 0.779 -2.788 -3.633 1.00 95.75 85 GLY A O 1
ATOM 674 N N . ILE A 1 86 ? -0.794 -3.902 -2.465 1.00 96.31 86 ILE A N 1
ATOM 675 C CA . ILE A 1 86 ? -0.716 -5.143 -3.254 1.00 96.31 86 ILE A CA 1
ATOM 676 C C . ILE A 1 86 ? -0.988 -4.862 -4.735 1.00 96.31 86 ILE A C 1
ATOM 678 O O . ILE A 1 86 ? -0.238 -5.329 -5.591 1.00 96.31 86 ILE A O 1
ATOM 682 N N . THR A 1 87 ? -2.015 -4.066 -5.046 1.00 97.00 87 THR A N 1
ATOM 683 C CA . THR A 1 87 ? -2.362 -3.739 -6.437 1.00 97.00 87 THR A CA 1
ATOM 684 C C . THR A 1 87 ? -1.281 -2.882 -7.091 1.00 97.00 87 THR A C 1
ATOM 686 O O . THR A 1 87 ? -0.877 -3.186 -8.208 1.00 97.00 87 THR A O 1
ATOM 689 N N . THR A 1 88 ? -0.746 -1.873 -6.393 1.00 94.88 88 THR A N 1
ATOM 690 C CA . THR A 1 88 ? 0.372 -1.051 -6.896 1.00 94.88 88 THR A CA 1
ATOM 691 C C . THR A 1 88 ? 1.591 -1.913 -7.209 1.00 94.88 88 THR A C 1
ATOM 693 O O . THR A 1 88 ? 2.194 -1.762 -8.270 1.00 94.88 88 THR A O 1
ATOM 696 N N . GLY A 1 89 ? 1.935 -2.841 -6.310 1.00 93.81 89 GLY A N 1
ATOM 697 C CA . GLY A 1 89 ? 3.033 -3.782 -6.505 1.00 93.81 89 GLY A CA 1
ATOM 698 C C . GLY A 1 89 ? 2.799 -4.701 -7.702 1.00 93.81 89 GLY A C 1
ATOM 699 O O . GLY A 1 89 ? 3.649 -4.785 -8.583 1.00 93.81 89 GLY A O 1
ATOM 700 N N . ALA A 1 90 ? 1.634 -5.348 -7.774 1.00 94.38 90 ALA A N 1
ATOM 701 C CA . ALA A 1 90 ? 1.302 -6.290 -8.841 1.00 94.38 90 ALA A CA 1
ATOM 702 C C . ALA A 1 90 ? 1.230 -5.612 -10.217 1.00 94.38 90 ALA A C 1
ATOM 704 O O . ALA A 1 90 ? 1.883 -6.052 -11.162 1.00 94.38 90 ALA A O 1
ATOM 705 N N . VAL A 1 91 ? 0.478 -4.514 -10.323 1.00 94.19 91 VAL A N 1
ATOM 706 C CA . VAL A 1 91 ? 0.318 -3.759 -11.571 1.00 94.19 91 VAL A CA 1
ATOM 707 C C . VAL A 1 91 ? 1.644 -3.119 -11.972 1.00 94.19 91 VAL A C 1
ATOM 709 O O . VAL A 1 91 ? 2.057 -3.244 -13.120 1.00 94.19 91 VAL A O 1
ATOM 712 N N . GLY A 1 92 ? 2.361 -2.499 -11.032 1.00 91.38 92 GLY A N 1
ATOM 713 C CA . GLY A 1 92 ? 3.661 -1.885 -11.291 1.00 91.38 92 GLY A CA 1
ATOM 714 C C . GLY A 1 92 ? 4.715 -2.887 -11.768 1.00 91.38 92 GLY A C 1
ATOM 715 O O . GLY A 1 92 ? 5.400 -2.621 -12.755 1.00 91.38 92 GLY A O 1
ATOM 716 N N . LEU A 1 93 ? 4.825 -4.053 -11.120 1.00 92.00 93 LEU A N 1
ATOM 717 C CA . LEU A 1 93 ? 5.725 -5.123 -11.567 1.00 92.00 93 LEU A CA 1
ATOM 718 C C . LEU A 1 93 ? 5.302 -5.674 -12.930 1.00 92.00 93 LEU A C 1
ATOM 720 O O . LEU A 1 93 ? 6.160 -5.886 -13.782 1.00 92.00 93 LEU A O 1
ATOM 724 N N . GLY A 1 94 ? 3.998 -5.845 -13.166 1.00 91.81 94 GLY A N 1
ATOM 725 C CA . GLY A 1 94 ? 3.461 -6.238 -14.467 1.00 91.81 94 GLY A CA 1
ATOM 726 C C . GLY A 1 94 ? 3.880 -5.272 -15.575 1.00 91.81 94 GLY A C 1
ATOM 727 O O . GLY A 1 94 ? 4.450 -5.698 -16.574 1.00 91.81 94 GLY A O 1
ATOM 728 N N . TYR A 1 95 ? 3.697 -3.964 -15.375 1.00 87.31 95 TYR A N 1
ATOM 729 C CA . TYR A 1 95 ? 4.183 -2.957 -16.321 1.00 87.31 95 TYR A CA 1
ATOM 730 C C . TYR A 1 95 ? 5.702 -3.010 -16.486 1.00 87.31 95 TYR A C 1
ATOM 732 O O . TYR A 1 95 ? 6.196 -2.911 -17.607 1.00 87.31 95 TYR A O 1
ATOM 740 N N . HIS A 1 96 ? 6.461 -3.175 -15.400 1.00 87.50 96 HIS A N 1
ATOM 741 C CA . HIS A 1 96 ? 7.918 -3.241 -15.486 1.00 87.50 96 HIS A CA 1
ATOM 742 C C . HIS A 1 96 ? 8.389 -4.413 -16.349 1.00 87.50 96 HIS A C 1
ATOM 744 O O . HIS A 1 96 ? 9.225 -4.215 -17.225 1.00 87.50 96 HIS A O 1
ATOM 750 N N . LEU A 1 97 ? 7.813 -5.598 -16.145 1.00 89.12 97 LEU A N 1
ATOM 751 C CA . LEU A 1 97 ? 8.198 -6.821 -16.846 1.00 89.12 97 LEU A CA 1
ATOM 752 C C . LEU A 1 97 ? 7.669 -6.889 -18.285 1.00 89.12 97 LEU A C 1
ATOM 754 O O . LEU A 1 97 ? 8.355 -7.422 -19.149 1.00 89.12 97 LEU A O 1
ATOM 758 N N . LEU A 1 98 ? 6.463 -6.372 -18.546 1.00 90.12 98 LEU A N 1
ATOM 759 C CA . LEU A 1 98 ? 5.793 -6.507 -19.848 1.00 90.12 98 LEU A CA 1
ATOM 760 C C . LEU A 1 98 ? 6.015 -5.309 -20.778 1.00 90.12 98 LEU A C 1
ATOM 762 O O . LEU A 1 98 ? 6.062 -5.480 -21.992 1.00 90.12 98 LEU A O 1
ATOM 766 N N . VAL A 1 99 ? 6.123 -4.101 -20.221 1.00 85.50 99 VAL A N 1
ATOM 767 C CA . VAL A 1 99 ? 6.240 -2.840 -20.980 1.00 85.50 99 VAL A CA 1
ATOM 768 C C . VAL A 1 99 ? 7.652 -2.251 -20.879 1.00 85.50 99 VAL A C 1
ATOM 770 O O . VAL A 1 99 ? 8.022 -1.407 -21.688 1.00 85.50 99 VAL A O 1
ATOM 773 N N . GLY A 1 100 ? 8.472 -2.719 -19.931 1.00 82.00 100 GLY A N 1
ATOM 774 C CA . GLY A 1 100 ? 9.860 -2.278 -19.781 1.00 82.00 100 GLY A CA 1
ATOM 775 C C . GLY A 1 100 ? 9.993 -0.958 -19.025 1.00 82.00 100 GLY A C 1
ATOM 776 O O . GLY A 1 100 ? 10.711 -0.060 -19.462 1.00 82.00 100 GLY A O 1
ATOM 777 N N . LEU A 1 101 ? 9.290 -0.808 -17.893 1.00 78.12 101 LEU A N 1
ATOM 778 C CA . LEU A 1 101 ? 9.407 0.408 -17.077 1.00 78.12 101 LEU A CA 1
ATOM 779 C C . LEU A 1 101 ? 10.859 0.666 -16.643 1.00 78.12 101 LEU A C 1
ATOM 781 O O . LEU A 1 101 ? 11.590 -0.283 -16.359 1.00 78.12 101 LEU A O 1
ATOM 785 N N . PRO A 1 102 ? 11.271 1.934 -16.482 1.00 81.25 102 PRO A N 1
ATOM 786 C CA . PRO A 1 102 ? 12.606 2.250 -15.990 1.00 81.25 102 PRO A CA 1
ATOM 787 C C . PRO A 1 102 ? 12.840 1.660 -14.593 1.00 81.25 102 PRO A C 1
ATOM 789 O O . PRO A 1 102 ? 11.952 1.678 -13.739 1.00 81.25 102 PRO A O 1
ATOM 792 N N . HIS A 1 103 ? 14.065 1.203 -14.316 1.00 82.81 103 HIS A N 1
ATOM 793 C CA . HIS A 1 103 ? 14.432 0.624 -13.014 1.00 82.81 103 HIS A CA 1
ATOM 794 C C . HIS A 1 103 ? 14.191 1.568 -11.827 1.00 82.81 103 HIS A C 1
ATOM 796 O O . HIS A 1 103 ? 13.959 1.110 -10.714 1.00 82.81 103 HIS A O 1
ATOM 802 N N . GLN A 1 104 ? 14.186 2.881 -12.054 1.00 81.06 104 GLN A N 1
ATOM 803 C CA . GLN A 1 104 ? 13.863 3.882 -11.034 1.00 81.06 104 GLN A CA 1
ATOM 804 C C . GLN A 1 104 ? 12.434 3.716 -10.487 1.00 81.06 104 GLN A C 1
ATOM 806 O O . GLN A 1 104 ? 12.195 3.953 -9.305 1.00 81.06 104 GLN A O 1
ATOM 811 N N . ALA A 1 105 ? 11.492 3.243 -11.313 1.00 83.25 105 ALA A N 1
ATOM 812 C CA . ALA A 1 105 ? 10.117 2.983 -10.895 1.00 83.25 105 ALA A CA 1
ATOM 813 C C . ALA A 1 105 ? 10.003 1.780 -9.946 1.00 83.25 105 ALA A C 1
ATOM 815 O O . ALA A 1 105 ? 9.044 1.701 -9.180 1.00 83.25 105 ALA A O 1
ATOM 816 N N . LEU A 1 106 ? 10.987 0.870 -9.935 1.00 87.56 106 LEU A N 1
ATOM 817 C CA . LEU A 1 106 ? 10.956 -0.313 -9.072 1.00 87.56 106 LEU A CA 1
ATOM 818 C C . LEU A 1 106 ? 10.933 0.043 -7.591 1.00 87.56 106 LEU A C 1
ATOM 820 O O . LEU A 1 106 ? 10.290 -0.661 -6.824 1.00 87.56 106 LEU A O 1
ATOM 824 N N . MET A 1 107 ? 11.596 1.125 -7.180 1.00 87.50 107 MET A N 1
ATOM 825 C CA . MET A 1 107 ? 11.664 1.494 -5.767 1.00 87.50 107 MET A CA 1
ATOM 826 C C . MET A 1 107 ? 10.272 1.764 -5.168 1.00 87.50 107 MET A C 1
ATOM 828 O O . MET A 1 107 ? 9.887 1.037 -4.249 1.00 87.50 107 MET A O 1
ATOM 832 N N . PRO A 1 108 ? 9.466 2.712 -5.687 1.00 87.88 108 PRO A N 1
ATOM 833 C CA . PRO A 1 108 ? 8.121 2.929 -5.163 1.00 87.88 108 PRO A CA 1
ATOM 834 C C . PRO A 1 108 ? 7.191 1.730 -5.406 1.00 87.88 108 PRO A C 1
ATOM 836 O O . PRO A 1 108 ? 6.354 1.448 -4.555 1.00 87.88 108 PRO A O 1
ATOM 839 N N . ILE A 1 109 ? 7.343 0.986 -6.511 1.00 91.19 109 ILE A N 1
ATOM 840 C CA . ILE A 1 109 ? 6.535 -0.219 -6.783 1.00 91.19 109 ILE A CA 1
ATOM 841 C C . ILE A 1 109 ? 6.768 -1.287 -5.707 1.00 91.19 109 ILE A C 1
ATOM 843 O O . ILE A 1 109 ? 5.813 -1.803 -5.128 1.00 91.19 109 ILE A O 1
ATOM 847 N N . VAL A 1 110 ? 8.033 -1.597 -5.413 1.00 92.19 110 VAL A N 1
ATOM 848 C CA . VAL A 1 110 ? 8.420 -2.581 -4.395 1.00 92.19 110 VAL A CA 1
ATOM 849 C C . VAL A 1 110 ? 8.040 -2.089 -3.003 1.00 92.19 110 VAL A C 1
ATOM 851 O O . VAL A 1 110 ? 7.514 -2.878 -2.224 1.00 92.19 110 VAL A O 1
ATOM 854 N N . PHE A 1 111 ? 8.239 -0.798 -2.710 1.00 92.62 111 PHE A N 1
ATOM 855 C CA . PHE A 1 111 ? 7.826 -0.189 -1.446 1.00 92.62 111 PHE A CA 1
ATOM 856 C C . PHE A 1 111 ? 6.328 -0.354 -1.191 1.00 92.62 111 PHE A C 1
ATOM 858 O O . PHE A 1 111 ? 5.932 -0.891 -0.161 1.00 92.62 111 PHE A O 1
ATOM 865 N N . PHE A 1 112 ? 5.484 0.106 -2.121 1.00 93.44 112 PHE A N 1
ATOM 866 C CA . PHE A 1 112 ? 4.035 0.039 -1.948 1.00 93.44 112 PHE A CA 1
ATOM 867 C C . PHE A 1 112 ? 3.543 -1.409 -1.964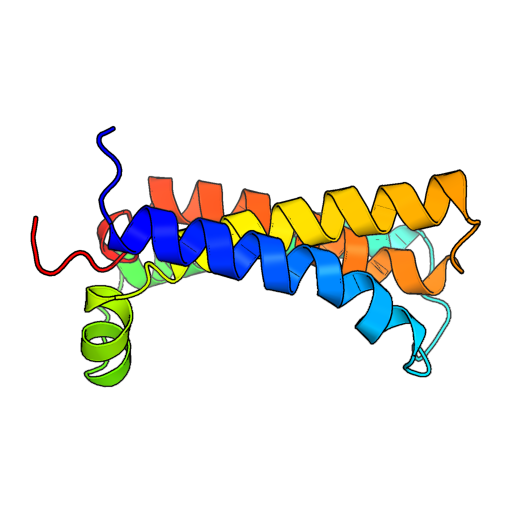 1.00 93.44 112 PHE A C 1
ATOM 869 O O . PHE A 1 112 ? 2.696 -1.766 -1.146 1.00 93.44 112 PHE A O 1
ATOM 876 N N . GLY A 1 113 ? 4.126 -2.254 -2.820 1.00 94.81 113 GLY A N 1
ATOM 877 C CA . GLY A 1 113 ? 3.873 -3.692 -2.850 1.00 94.81 113 GLY A CA 1
ATOM 878 C C . GLY A 1 113 ? 4.107 -4.354 -1.495 1.00 94.81 113 GLY A C 1
ATOM 879 O O . GLY A 1 113 ? 3.197 -4.979 -0.948 1.00 94.81 113 GLY A O 1
ATOM 880 N N . SER A 1 114 ? 5.299 -4.182 -0.917 1.00 96.06 114 SER A N 1
ATOM 881 C CA . SER A 1 114 ? 5.630 -4.767 0.386 1.00 96.06 114 SER A CA 1
ATOM 882 C C . SER A 1 114 ? 4.857 -4.114 1.531 1.00 96.06 114 SER A C 1
ATOM 884 O O . SER A 1 114 ? 4.430 -4.818 2.445 1.00 96.06 114 SER A O 1
ATOM 886 N N . ALA A 1 115 ? 4.588 -2.806 1.456 1.00 95.00 115 ALA A N 1
ATOM 887 C CA . ALA A 1 115 ? 3.737 -2.100 2.409 1.00 95.00 115 ALA A CA 1
ATOM 888 C C . ALA A 1 115 ? 2.315 -2.661 2.453 1.00 95.00 115 ALA A C 1
ATOM 890 O O . ALA A 1 115 ? 1.760 -2.777 3.542 1.00 95.00 115 ALA A O 1
ATOM 891 N N . GLY A 1 116 ? 1.740 -3.085 1.323 1.00 95.75 116 GLY A N 1
ATOM 892 C CA . GLY A 1 116 ? 0.438 -3.759 1.300 1.00 95.75 116 GLY A CA 1
ATOM 893 C C . GLY A 1 116 ? 0.407 -5.013 2.181 1.00 95.75 116 GLY A C 1
ATOM 894 O O . GLY A 1 116 ? -0.507 -5.186 2.989 1.00 95.75 116 GLY A O 1
ATOM 895 N N . PHE A 1 117 ? 1.449 -5.846 2.104 1.00 95.62 117 PHE A N 1
ATOM 896 C CA . PHE A 1 117 ? 1.619 -7.000 2.996 1.00 95.62 117 PHE A CA 1
ATOM 897 C C . PHE A 1 117 ? 1.945 -6.590 4.438 1.00 95.62 117 PHE A C 1
ATOM 899 O O . PHE A 1 117 ? 1.449 -7.208 5.379 1.00 95.62 117 PHE A O 1
ATOM 906 N N . GLY A 1 118 ? 2.717 -5.520 4.631 1.00 95.94 118 GLY A N 1
ATOM 907 C CA . GLY A 1 118 ? 2.968 -4.946 5.951 1.00 95.94 118 GLY A CA 1
ATOM 908 C C . GLY A 1 118 ? 1.674 -4.512 6.643 1.00 95.94 118 GLY A C 1
ATOM 909 O O . GLY A 1 118 ? 1.444 -4.865 7.796 1.00 95.94 118 GLY A O 1
ATOM 910 N N . PHE A 1 119 ? 0.772 -3.820 5.942 1.00 94.69 119 PHE A N 1
ATOM 911 C CA . PHE A 1 119 ? -0.544 -3.439 6.470 1.00 94.69 119 PHE A CA 1
ATOM 912 C C . PHE A 1 119 ? -1.434 -4.649 6.774 1.00 94.69 119 PHE A C 1
ATOM 914 O O . PHE A 1 119 ? -2.224 -4.607 7.718 1.00 94.69 119 PHE A O 1
ATOM 921 N N . LEU A 1 120 ? -1.277 -5.750 6.035 1.00 94.06 120 LEU A N 1
ATOM 922 C CA . LEU A 1 120 ? -1.949 -7.006 6.360 1.00 94.06 120 LEU A CA 1
ATOM 923 C C . LEU A 1 120 ? -1.417 -7.584 7.683 1.00 94.06 120 LEU A C 1
ATOM 925 O O . LEU A 1 120 ? -2.203 -7.986 8.537 1.00 94.06 120 LEU A O 1
ATOM 929 N N . GLY A 1 121 ? -0.098 -7.560 7.899 1.00 92.44 121 GLY A N 1
ATOM 930 C CA . GLY A 1 121 ? 0.513 -7.919 9.183 1.00 92.44 121 GLY A CA 1
ATOM 931 C C . GLY A 1 121 ? 0.072 -7.000 10.329 1.00 92.44 121 GLY A C 1
ATOM 932 O O . GLY A 1 121 ? -0.286 -7.472 11.408 1.00 92.44 121 GLY A O 1
ATOM 933 N N . ALA A 1 122 ? 0.018 -5.692 10.077 1.00 91.94 122 ALA A N 1
ATOM 934 C CA . ALA A 1 122 ? -0.461 -4.684 11.020 1.00 91.94 122 ALA A CA 1
ATOM 935 C C . ALA A 1 122 ? -1.895 -4.968 11.493 1.00 91.94 122 ALA A C 1
ATOM 937 O O . ALA A 1 122 ? -2.177 -4.876 12.688 1.00 91.94 122 ALA A O 1
ATOM 938 N N . TYR A 1 123 ? -2.778 -5.383 10.578 1.00 90.75 123 TYR A N 1
ATOM 939 C CA . TYR A 1 123 ? -4.147 -5.783 10.904 1.00 90.75 123 TYR A CA 1
ATOM 940 C C . TYR A 1 123 ? -4.201 -6.969 11.876 1.00 90.75 123 TYR A C 1
ATOM 942 O O . TYR A 1 123 ? -5.007 -6.958 12.801 1.00 90.75 123 TYR A O 1
ATOM 950 N N . PHE A 1 124 ? -3.330 -7.971 11.723 1.00 91.06 124 PHE A N 1
ATOM 951 C CA . PHE A 1 124 ? -3.280 -9.102 12.657 1.00 91.06 124 PHE A CA 1
ATOM 952 C C . PHE A 1 124 ? -2.735 -8.718 14.039 1.00 91.06 124 PHE A C 1
ATOM 954 O O . PHE A 1 124 ? -3.128 -9.315 15.041 1.00 91.06 124 PHE A O 1
ATOM 961 N N . ILE A 1 125 ? -1.858 -7.714 14.114 1.00 88.75 125 ILE A N 1
ATOM 962 C CA . ILE A 1 125 ? -1.320 -7.210 15.385 1.00 88.75 125 ILE A CA 1
ATOM 963 C C . ILE A 1 125 ? -2.345 -6.339 16.109 1.00 88.75 125 ILE A C 1
ATOM 965 O O . ILE A 1 125 ? -2.519 -6.493 17.319 1.00 88.75 125 ILE A O 1
ATOM 969 N N . ASN A 1 126 ? -3.012 -5.430 15.399 1.00 86.25 126 ASN A N 1
ATOM 970 C CA . ASN A 1 126 ? -4.000 -4.518 15.965 1.00 86.25 126 ASN A CA 1
ATOM 971 C C . ASN A 1 126 ? -5.257 -4.431 15.077 1.00 86.25 126 ASN A C 1
ATOM 973 O O . ASN A 1 126 ? -5.417 -3.469 14.320 1.00 86.25 126 ASN A O 1
ATOM 977 N N . PRO A 1 127 ? -6.187 -5.399 15.191 1.00 83.81 127 PRO A N 1
ATOM 978 C CA . PRO A 1 127 ? -7.417 -5.396 14.402 1.00 83.81 127 PRO A CA 1
ATOM 979 C C . PRO A 1 127 ? -8.299 -4.173 14.666 1.00 83.81 127 PRO A C 1
ATOM 981 O O . PRO A 1 127 ? -9.035 -3.754 13.782 1.00 83.81 127 PRO A O 1
ATOM 984 N N . GLN A 1 128 ? -8.205 -3.566 15.855 1.00 79.25 128 GLN A N 1
ATOM 985 C CA . GLN A 1 128 ? -9.003 -2.393 16.235 1.00 79.25 128 GLN A CA 1
ATOM 986 C C . GLN A 1 128 ? -8.613 -1.131 15.452 1.00 79.25 128 GLN A C 1
ATOM 988 O O . GLN A 1 128 ? -9.413 -0.203 15.347 1.00 79.25 128 GLN A O 1
ATOM 993 N N . ALA A 1 129 ? -7.414 -1.105 14.855 1.00 75.00 129 ALA A N 1
ATOM 994 C CA . ALA A 1 129 ? -7.000 -0.040 13.943 1.00 75.00 129 ALA A CA 1
ATOM 995 C C . ALA A 1 129 ? -7.832 -0.028 12.646 1.00 75.00 129 ALA A C 1
ATOM 997 O O . ALA A 1 129 ? -7.991 1.015 12.008 1.00 75.00 129 ALA A O 1
ATOM 998 N N . ALA A 1 130 ? -8.404 -1.172 12.260 1.00 73.00 130 ALA A N 1
ATOM 999 C CA . ALA A 1 130 ? -9.453 -1.233 11.256 1.00 73.00 130 ALA A CA 1
ATOM 1000 C C . ALA A 1 130 ? -10.776 -0.809 11.910 1.00 73.00 130 ALA A C 1
ATOM 1002 O O . ALA A 1 130 ? -11.565 -1.649 12.335 1.00 73.00 130 ALA A O 1
ATOM 1003 N N . TYR A 1 131 ? -10.992 0.504 12.031 1.00 70.19 131 TYR A N 1
ATOM 1004 C CA . TYR A 1 131 ? -12.184 1.057 12.675 1.00 70.19 131 TYR A CA 1
ATOM 1005 C C . TYR A 1 131 ? -13.469 0.536 12.015 1.00 70.19 131 TYR A C 1
ATOM 1007 O O . TYR A 1 131 ? -13.733 0.804 10.840 1.00 70.19 131 TYR A O 1
ATOM 1015 N N . ARG A 1 132 ? -14.277 -0.185 12.797 1.00 71.44 132 ARG A N 1
ATOM 1016 C CA . ARG A 1 132 ? -15.580 -0.730 12.407 1.00 71.44 132 ARG A CA 1
ATOM 1017 C C . ARG A 1 132 ? -16.638 -0.259 13.410 1.00 71.44 132 ARG A C 1
ATOM 1019 O O . ARG A 1 132 ? -16.827 -0.879 14.446 1.00 71.44 132 ARG A O 1
ATOM 1026 N N . PRO A 1 133 ? -17.338 0.844 13.124 1.00 60.78 133 PRO A N 1
ATOM 1027 C CA . PRO A 1 133 ? -18.315 1.438 14.044 1.00 60.78 133 PRO A CA 1
ATOM 1028 C C . PRO A 1 133 ? -19.643 0.672 14.123 1.00 60.78 133 PRO A C 1
ATOM 1030 O O . PRO A 1 133 ? -20.512 1.052 14.900 1.00 60.78 133 PRO A O 1
ATOM 1033 N N . HIS A 1 134 ? -19.828 -0.343 13.276 1.00 51.72 134 HIS A N 1
ATOM 1034 C CA . HIS A 1 134 ? -21.061 -1.124 13.148 1.00 51.72 134 HIS A CA 1
ATOM 1035 C C . HIS A 1 134 ? -20.814 -2.637 13.273 1.00 51.72 134 HIS A C 1
ATOM 1037 O O . HIS A 1 134 ? -21.600 -3.430 12.750 1.00 51.72 134 HIS A O 1
ATOM 1043 N N . GLU A 1 135 ? -19.705 -3.023 13.908 1.00 51.81 135 GLU A N 1
ATOM 1044 C CA . GLU A 1 135 ? -19.618 -4.339 14.552 1.00 51.81 135 GLU A CA 1
ATOM 1045 C C . GLU A 1 135 ? -20.452 -4.365 15.834 1.00 51.81 135 GLU A C 1
ATOM 1047 O O . GLU A 1 135 ? -20.493 -3.324 16.530 1.00 51.81 135 GLU A O 1
#

Radius of gyration: 15.87 Å; chains: 1; bounding box: 43×26×45 Å

Foldseek 3Di:
DDADQQLVLLLVLLLVLLLCVLVVLQVDDLPDDDDPVVLVVLLCCLQAVLQVVLLVCVVPVDPDDPVCLVSLQRHQNLSNLLNNLLNNLVNNVVCCVPVPDDPSSSNVSSNSNSNSNNSVSSCVSHVVSRPDPPD

Sequence (135 aa):
MKLYRSDWTGIILGVIFGAYQPFAILNKPIVSSFPHQALIQVMVFGLIGPPILALISRLFITNNSSFQEKIGRYVNLVFMMVAYGITTGAVGLGYHLLVGLPHQALMPIVFFGSAGFGFLGAYFINPQAAYRPHE